Protein AF-A0A540W6N5-F1 (afdb_monomer_lite)

pLDDT: mean 82.51, std 18.83, range [35.34, 98.06]

InterPro domains:
  IPR022536 ESX-1 secretion-associated protein EspC [PF10824] (14-103)
  IPR036689 ESAT-6-like superfamily [SSF140453] (12-106)

Secondary structure (DSSP, 8-state):
-------SSS---PPPHHHHHHHHHHHHHHHHHHHHHHHHHHHHHHHHHHHTTTSHHHHHHHHHHHHHHHHHHHHHHHHHHHHHHHHHHHHHHHHHHHHHHHHS-------------

Foldseek 3Di:
DDDDDDDDDDPDPADALVVLLVLLVVLLVQLVCLVVVLVVVVVVLVVVLVVQPPHPVSVVSVVVSVVVSVVSNVVSVVSNVSSVVSNVVSVVSVVVVVVVCVVCVDDDDDDDPPDDD

Sequence (117 aa):
MVSASAGGGGTTFAVDPSDLDAAAKVAHDTGAAIPNELKTIQQPSDDAVGGLLGWQTAGSLSSCTSAWEDCLRALGTEVDGVGDKLTKTAASYRNTDTNAANAFPGPAGAPYPSAGN

Radius of gyration: 27.83 Å; chains: 1; bounding box: 63×26×90 Å

Organism: NCBI:txid2567942

Structure (mmCIF, N/CA/C/O backbone):
data_AF-A0A540W6N5-F1
#
_entry.id   AF-A0A540W6N5-F1
#
loop_
_atom_site.group_PDB
_atom_site.id
_atom_site.type_symbol
_atom_site.label_atom_id
_atom_site.label_alt_id
_atom_site.label_comp_id
_atom_site.label_asym_id
_atom_site.label_entity_id
_atom_site.label_seq_id
_atom_site.pdbx_PDB_ins_code
_atom_site.Cartn_x
_atom_site.Cartn_y
_atom_site.Cartn_z
_atom_site.occupancy
_atom_site.B_iso_or_equiv
_atom_site.auth_seq_id
_atom_site.auth_comp_id
_atom_site.auth_asym_id
_atom_site.auth_atom_id
_atom_site.pdbx_PDB_model_num
ATOM 1 N N . MET A 1 1 ? 5.417 19.185 -24.253 1.00 35.34 1 MET A N 1
ATOM 2 C CA . MET A 1 1 ? 5.661 19.435 -25.690 1.00 35.34 1 MET A CA 1
ATOM 3 C C . MET A 1 1 ? 5.872 18.080 -26.336 1.00 35.34 1 MET A C 1
ATOM 5 O O . MET A 1 1 ? 6.774 17.376 -25.911 1.00 35.34 1 MET A O 1
ATOM 9 N N . VAL A 1 2 ? 4.991 17.673 -27.252 1.00 36.81 2 VAL A N 1
ATOM 10 C CA . VAL A 1 2 ? 5.111 16.394 -27.963 1.00 36.81 2 VAL A CA 1
ATOM 11 C C . VAL A 1 2 ? 6.081 16.601 -29.128 1.00 36.81 2 VAL A C 1
ATOM 13 O O . VAL A 1 2 ? 5.808 17.396 -30.023 1.00 36.81 2 VAL A O 1
ATOM 16 N N . SER A 1 3 ? 7.250 15.968 -29.083 1.00 40.69 3 SER A N 1
ATOM 17 C CA . SER A 1 3 ? 8.184 15.976 -30.212 1.00 40.69 3 SER A CA 1
ATOM 18 C C . SER A 1 3 ? 7.932 14.727 -31.041 1.00 40.69 3 SER A C 1
ATOM 20 O O . SER A 1 3 ? 8.325 13.632 -30.657 1.00 40.69 3 SER A O 1
ATOM 22 N N . ALA A 1 4 ? 7.241 14.900 -32.165 1.00 43.09 4 ALA A N 1
ATOM 23 C CA . ALA A 1 4 ? 7.104 13.876 -33.188 1.00 43.09 4 ALA A CA 1
ATOM 24 C C . ALA A 1 4 ? 8.307 13.962 -34.138 1.00 43.09 4 ALA A C 1
ATOM 26 O O . ALA A 1 4 ? 8.455 14.952 -34.855 1.00 43.09 4 ALA A O 1
ATOM 27 N N . SER A 1 5 ? 9.162 12.940 -34.162 1.00 45.88 5 SER A N 1
ATOM 28 C CA . SER A 1 5 ? 10.102 12.727 -35.264 1.00 45.88 5 SER A CA 1
ATOM 29 C C . SER A 1 5 ? 9.445 11.815 -36.302 1.00 45.88 5 SER A C 1
ATOM 31 O O . SER A 1 5 ? 8.959 10.727 -36.003 1.00 45.88 5 SER A O 1
ATOM 33 N N . ALA A 1 6 ? 9.356 12.316 -37.533 1.00 50.75 6 ALA A N 1
ATOM 34 C CA . ALA A 1 6 ? 8.650 11.682 -38.634 1.00 50.75 6 ALA A CA 1
ATOM 35 C C . ALA A 1 6 ? 9.450 10.506 -39.221 1.00 50.75 6 ALA A C 1
ATOM 37 O O . ALA A 1 6 ? 10.534 10.701 -39.766 1.00 50.75 6 ALA A O 1
ATOM 38 N N . GLY A 1 7 ? 8.872 9.303 -39.163 1.00 39.56 7 GLY A N 1
ATOM 39 C CA . GLY A 1 7 ? 9.345 8.123 -39.886 1.00 39.56 7 GLY A CA 1
ATOM 40 C C . GLY A 1 7 ? 8.564 6.857 -39.520 1.00 39.56 7 GLY A C 1
ATOM 41 O O . GLY A 1 7 ? 8.910 6.191 -38.556 1.00 39.56 7 GLY A O 1
ATOM 42 N N . GLY A 1 8 ? 7.540 6.509 -40.311 1.00 39.84 8 GLY A N 1
ATOM 43 C CA . GLY A 1 8 ? 6.803 5.237 -40.209 1.00 39.84 8 GLY A CA 1
ATOM 44 C C . GLY A 1 8 ? 5.504 5.324 -39.399 1.00 39.84 8 GLY A C 1
ATOM 45 O O . GLY A 1 8 ? 5.497 5.759 -38.257 1.00 39.84 8 GLY A O 1
ATOM 46 N N . GLY A 1 9 ? 4.384 4.958 -40.026 1.00 43.88 9 GLY A N 1
ATOM 47 C CA . GLY A 1 9 ? 3.024 5.199 -39.539 1.00 43.88 9 GLY A CA 1
ATOM 48 C C . GLY A 1 9 ? 2.673 4.558 -38.194 1.00 43.88 9 GLY A C 1
ATOM 49 O O . GLY A 1 9 ? 2.862 3.365 -37.979 1.00 43.88 9 GLY A O 1
ATOM 50 N N . GLY A 1 10 ? 2.066 5.376 -37.340 1.00 41.84 10 GLY A N 1
ATOM 51 C CA . GLY A 1 10 ? 1.481 5.009 -36.059 1.00 41.84 10 GLY A CA 1
ATOM 52 C C . GLY A 1 10 ? 1.776 6.121 -35.066 1.00 41.84 10 GLY A C 1
ATOM 53 O O . GLY A 1 10 ? 2.936 6.394 -34.788 1.00 41.84 10 GLY A O 1
ATOM 54 N N . THR A 1 11 ? 0.758 6.805 -34.546 1.00 47.03 11 THR A N 1
ATOM 55 C CA . THR A 1 11 ? 0.933 7.657 -33.363 1.00 47.03 11 THR A CA 1
ATOM 56 C C . THR A 1 11 ? 1.479 6.762 -32.256 1.00 47.03 11 THR A C 1
ATOM 58 O O . THR A 1 11 ? 0.724 5.974 -31.687 1.00 47.03 11 THR A O 1
ATOM 61 N N . THR A 1 12 ? 2.790 6.783 -32.022 1.00 57.44 12 THR A N 1
ATOM 62 C CA . THR A 1 12 ? 3.429 5.878 -31.072 1.00 57.44 12 THR A CA 1
ATOM 63 C C . THR A 1 12 ? 2.917 6.222 -29.684 1.00 57.44 12 THR A C 1
ATOM 65 O O . THR A 1 12 ? 3.325 7.215 -29.084 1.00 57.44 12 THR A O 1
ATOM 68 N N . PHE A 1 13 ? 1.989 5.411 -29.181 1.00 60.88 13 PHE A N 1
ATOM 69 C CA . PHE A 1 13 ? 1.649 5.369 -27.770 1.00 60.88 13 PHE A CA 1
ATOM 70 C C . PHE A 1 13 ? 2.832 4.713 -27.051 1.00 60.88 13 PHE A C 1
ATOM 72 O O . PHE A 1 13 ? 2.867 3.501 -26.847 1.00 60.88 13 PHE A O 1
ATOM 79 N N . ALA A 1 14 ? 3.863 5.509 -26.778 1.00 68.62 14 ALA A N 1
ATOM 80 C CA . ALA A 1 14 ? 5.024 5.099 -26.005 1.00 68.62 14 ALA A CA 1
ATOM 81 C C . ALA A 1 14 ? 4.883 5.680 -24.598 1.00 68.62 14 ALA A C 1
ATOM 83 O O . ALA A 1 14 ? 4.638 6.876 -24.438 1.00 68.62 14 ALA A O 1
ATOM 84 N N . VAL A 1 15 ? 4.997 4.820 -23.590 1.00 82.81 15 VAL A N 1
ATOM 85 C CA . VAL A 1 15 ? 5.019 5.223 -22.183 1.00 82.81 15 VAL A CA 1
ATOM 86 C C . VAL A 1 15 ? 6.477 5.348 -21.763 1.00 82.81 15 VAL A C 1
ATOM 88 O O . VAL A 1 15 ? 7.270 4.454 -22.061 1.00 82.81 15 VAL A O 1
ATOM 91 N N . ASP A 1 16 ? 6.826 6.436 -21.078 1.00 88.31 16 ASP A N 1
ATOM 92 C CA . ASP A 1 16 ? 8.164 6.616 -20.521 1.00 88.31 16 ASP A CA 1
ATOM 93 C C . ASP A 1 16 ? 8.360 5.669 -19.315 1.00 88.31 16 ASP A C 1
ATOM 95 O O . ASP A 1 16 ? 7.610 5.751 -18.336 1.00 88.31 16 ASP A O 1
ATOM 99 N N . PRO A 1 17 ? 9.350 4.755 -19.342 1.00 92.44 17 PRO A N 1
ATOM 100 C CA . PRO A 1 17 ? 9.633 3.870 -18.214 1.00 92.44 17 PRO A CA 1
ATOM 101 C C . PRO A 1 17 ? 9.976 4.609 -16.915 1.00 92.44 17 PRO A C 1
ATOM 103 O O . PRO A 1 17 ? 9.767 4.059 -15.838 1.00 92.44 17 PRO A O 1
ATOM 106 N N . SER A 1 18 ? 10.513 5.830 -16.994 1.00 91.81 18 SER A N 1
ATOM 107 C CA . SER A 1 18 ? 10.849 6.627 -15.811 1.00 91.81 18 SER A CA 1
ATOM 108 C C . SER A 1 18 ? 9.607 7.172 -15.098 1.00 91.81 18 SER A C 1
ATOM 110 O O . SER A 1 18 ? 9.569 7.154 -13.867 1.00 91.81 18 SER A O 1
ATOM 112 N N . ASP A 1 19 ? 8.557 7.542 -15.840 1.00 93.69 19 ASP A N 1
ATOM 113 C CA . ASP A 1 19 ? 7.263 7.937 -15.267 1.00 93.69 19 ASP A CA 1
ATOM 114 C C . ASP A 1 19 ? 6.594 6.753 -14.551 1.00 93.69 19 ASP A C 1
ATOM 116 O O . ASP A 1 19 ? 6.025 6.906 -13.468 1.00 93.69 19 ASP A O 1
ATOM 120 N N . LEU A 1 20 ? 6.704 5.549 -15.126 1.00 95.44 20 LEU A N 1
ATOM 121 C CA . LEU A 1 20 ? 6.208 4.319 -14.504 1.00 95.44 20 LEU A CA 1
ATOM 122 C C . LEU A 1 20 ? 6.956 3.985 -13.211 1.00 95.44 20 LEU A C 1
ATOM 124 O O . LEU A 1 20 ? 6.314 3.621 -12.230 1.00 95.44 20 LEU A O 1
ATOM 128 N N . ASP A 1 21 ? 8.281 4.135 -13.181 1.00 96.56 21 ASP A N 1
ATOM 129 C CA . ASP A 1 21 ? 9.073 3.907 -11.968 1.00 96.56 21 ASP A CA 1
ATOM 130 C C . ASP A 1 21 ? 8.777 4.956 -10.884 1.00 96.56 21 ASP A C 1
ATOM 132 O O . ASP A 1 21 ? 8.696 4.621 -9.701 1.00 96.56 21 ASP A O 1
ATOM 136 N N . ALA A 1 22 ? 8.557 6.218 -11.270 1.00 95.88 22 ALA A N 1
ATOM 137 C CA . ALA A 1 22 ? 8.145 7.264 -10.339 1.00 95.88 22 ALA A CA 1
ATOM 138 C C . ALA A 1 22 ? 6.769 6.956 -9.725 1.00 95.88 22 ALA A C 1
ATOM 140 O O . ALA A 1 22 ? 6.601 7.029 -8.505 1.00 95.88 22 ALA A O 1
ATOM 141 N N . ALA A 1 23 ? 5.799 6.549 -10.548 1.00 96.62 23 ALA A N 1
ATOM 142 C CA . ALA A 1 23 ? 4.484 6.127 -10.078 1.00 96.62 23 ALA A CA 1
ATOM 143 C C . ALA A 1 23 ? 4.560 4.859 -9.209 1.00 96.62 23 ALA A C 1
ATOM 145 O O . ALA A 1 23 ? 3.888 4.787 -8.179 1.00 96.62 23 ALA A O 1
ATOM 146 N N . ALA A 1 24 ? 5.414 3.894 -9.572 1.00 96.94 24 ALA A N 1
ATOM 147 C CA . ALA A 1 24 ? 5.649 2.689 -8.782 1.00 96.94 24 ALA A CA 1
ATOM 148 C C . ALA A 1 24 ? 6.178 3.035 -7.390 1.00 96.94 24 ALA A C 1
ATOM 150 O O . ALA A 1 24 ? 5.653 2.555 -6.389 1.00 96.94 24 ALA A O 1
ATOM 151 N N . LYS A 1 25 ? 7.163 3.938 -7.315 1.00 97.81 25 LYS A N 1
ATOM 152 C CA . LYS A 1 25 ? 7.706 4.412 -6.042 1.00 97.81 25 LYS A CA 1
ATOM 153 C C . LYS A 1 25 ? 6.629 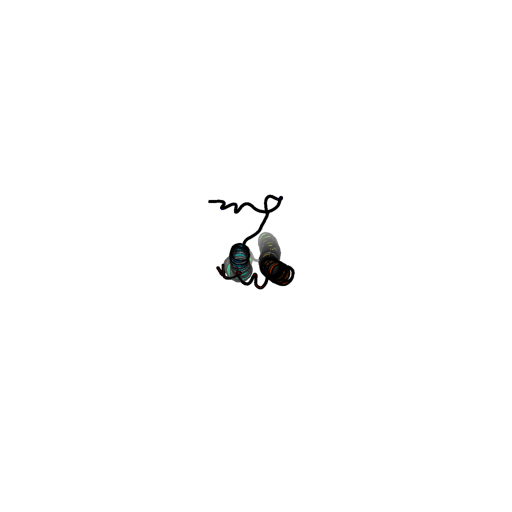5.034 -5.156 1.00 97.81 25 LYS A C 1
ATOM 155 O O . LYS A 1 25 ? 6.556 4.699 -3.979 1.00 97.81 25 LYS A O 1
ATOM 160 N N . VAL A 1 26 ? 5.792 5.914 -5.707 1.00 97.75 26 VAL A N 1
ATOM 161 C CA . VAL A 1 26 ? 4.698 6.538 -4.943 1.00 97.75 26 VAL A CA 1
ATOM 162 C C . VAL A 1 26 ? 3.713 5.484 -4.437 1.00 97.75 26 VAL A C 1
ATOM 164 O O . VAL A 1 26 ? 3.263 5.570 -3.293 1.00 97.75 26 VAL A O 1
ATOM 167 N N . ALA A 1 27 ? 3.400 4.479 -5.256 1.00 97.31 27 ALA A N 1
ATOM 168 C CA . ALA A 1 27 ? 2.528 3.380 -4.865 1.00 97.31 27 ALA A CA 1
ATOM 169 C C . ALA A 1 27 ? 3.134 2.560 -3.710 1.00 97.31 27 ALA A C 1
ATOM 171 O O . ALA A 1 27 ? 2.481 2.399 -2.684 1.00 97.31 27 ALA A O 1
ATOM 172 N N . HIS A 1 28 ? 4.399 2.144 -3.806 1.00 97.94 28 HIS A N 1
ATOM 173 C CA . HIS A 1 28 ? 5.088 1.429 -2.725 1.00 97.94 28 HIS A CA 1
ATOM 174 C C . HIS A 1 28 ? 5.169 2.250 -1.433 1.00 97.94 28 HIS A C 1
ATOM 176 O O . HIS A 1 28 ? 4.829 1.754 -0.360 1.00 97.94 28 HIS A O 1
ATOM 182 N N . ASP A 1 29 ? 5.561 3.526 -1.529 1.00 97.12 29 ASP A N 1
ATOM 183 C CA . ASP A 1 29 ? 5.644 4.418 -0.369 1.00 97.12 29 ASP A CA 1
ATOM 184 C C . ASP A 1 29 ? 4.263 4.561 0.308 1.00 97.12 29 ASP A C 1
ATOM 186 O O . ASP A 1 29 ? 4.157 4.515 1.534 1.00 97.12 29 ASP A O 1
ATOM 190 N N . THR A 1 30 ? 3.190 4.667 -0.486 1.00 95.12 30 THR A N 1
ATOM 191 C CA . THR A 1 30 ? 1.807 4.752 0.015 1.00 95.12 30 THR A CA 1
ATOM 192 C C . THR A 1 30 ? 1.354 3.442 0.661 1.00 95.12 30 THR A C 1
ATOM 194 O O . THR A 1 30 ? 0.846 3.453 1.783 1.00 95.12 30 THR A O 1
ATOM 197 N N . GLY A 1 31 ? 1.561 2.307 -0.014 1.00 94.75 31 GLY A N 1
ATOM 198 C CA . GLY A 1 31 ? 1.218 0.979 0.498 1.00 94.75 31 GLY A CA 1
ATOM 199 C C . GLY A 1 31 ? 1.923 0.670 1.821 1.00 94.75 31 GLY A C 1
ATOM 200 O O . GLY A 1 31 ? 1.291 0.198 2.767 1.00 94.75 31 GLY A O 1
ATOM 201 N N . ALA A 1 32 ? 3.205 1.032 1.932 1.00 93.38 32 ALA A N 1
ATOM 202 C CA . ALA A 1 32 ? 4.012 0.841 3.136 1.00 93.38 32 ALA A CA 1
ATOM 203 C C . ALA A 1 32 ? 3.644 1.789 4.293 1.00 93.38 32 ALA A C 1
ATOM 205 O O . ALA A 1 32 ? 3.860 1.448 5.460 1.00 93.38 32 ALA A O 1
ATOM 206 N N . ALA A 1 33 ? 3.089 2.970 4.002 1.00 94.38 33 ALA A N 1
ATOM 207 C CA . ALA A 1 33 ? 2.673 3.927 5.027 1.00 94.38 33 ALA A CA 1
ATOM 208 C C . ALA A 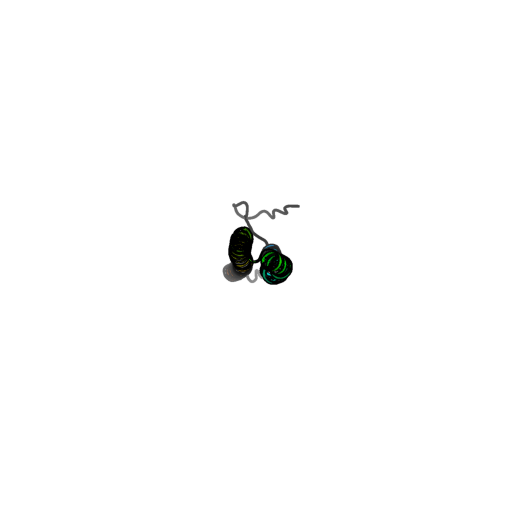1 33 ? 1.385 3.496 5.751 1.00 94.38 33 ALA A C 1
ATOM 210 O O . ALA A 1 33 ? 1.271 3.677 6.966 1.00 94.38 33 ALA A O 1
ATOM 211 N N . ILE A 1 34 ? 0.440 2.874 5.036 1.00 91.50 34 ILE A N 1
ATOM 212 C CA . ILE A 1 34 ? -0.900 2.547 5.553 1.00 91.50 34 ILE A CA 1
ATOM 213 C C . ILE A 1 34 ? -0.880 1.737 6.869 1.00 91.50 34 ILE A C 1
ATOM 215 O O . ILE A 1 34 ? -1.589 2.122 7.801 1.00 91.50 34 ILE A O 1
ATOM 219 N N . PRO A 1 35 ? -0.066 0.674 7.038 1.00 85.88 35 PRO A N 1
ATOM 220 C CA . PRO A 1 35 ? 0.001 -0.064 8.303 1.00 85.88 35 PRO A CA 1
ATOM 221 C C . PRO A 1 35 ? 0.468 0.764 9.505 1.00 85.88 35 PRO A C 1
ATOM 223 O O . PRO A 1 35 ? 0.117 0.443 10.641 1.00 85.88 35 PRO A O 1
ATOM 226 N N . ASN A 1 36 ? 1.286 1.796 9.285 1.00 86.69 36 ASN A N 1
ATOM 227 C CA . ASN A 1 36 ? 1.746 2.673 10.359 1.00 86.69 36 ASN A CA 1
ATOM 228 C C . ASN A 1 36 ? 0.690 3.718 10.710 1.00 86.69 36 ASN A C 1
ATOM 230 O O . ASN A 1 36 ? 0.415 3.908 11.892 1.00 86.69 36 ASN A O 1
ATOM 234 N N . GLU A 1 37 ? 0.051 4.317 9.705 1.00 90.31 37 GLU A N 1
ATOM 235 C CA . GLU A 1 37 ? -1.064 5.249 9.906 1.00 90.31 37 GLU A CA 1
ATOM 236 C C . GLU A 1 37 ? -2.245 4.572 10.616 1.00 90.31 37 GLU A C 1
ATOM 238 O O . GLU A 1 37 ? -2.862 5.161 11.500 1.00 90.31 37 GLU A O 1
ATOM 243 N N . LEU A 1 38 ? -2.501 3.291 10.332 1.00 88.38 38 LEU A N 1
ATOM 244 C CA . LEU A 1 38 ? -3.532 2.498 11.007 1.00 88.38 38 LEU A CA 1
ATOM 245 C C . LEU A 1 38 ? -3.398 2.478 12.536 1.00 88.38 38 LEU A C 1
ATOM 247 O O . LEU A 1 38 ? -4.403 2.536 13.243 1.00 88.38 38 LEU A O 1
ATOM 251 N N . LYS A 1 39 ? -2.168 2.467 13.063 1.00 85.19 39 LYS A N 1
ATOM 252 C CA . LYS A 1 39 ? -1.924 2.468 14.516 1.00 85.19 39 LYS A CA 1
ATOM 253 C C . LYS A 1 39 ? -2.455 3.734 15.191 1.00 85.19 39 LYS A C 1
ATOM 255 O O . LYS A 1 39 ? -2.840 3.688 16.356 1.00 85.19 39 LYS A O 1
ATOM 260 N N . THR A 1 40 ? -2.504 4.850 14.461 1.00 89.75 40 THR A N 1
ATOM 261 C CA . THR A 1 40 ? -3.017 6.131 14.971 1.00 89.75 40 THR A CA 1
ATOM 262 C C . THR A 1 40 ? -4.535 6.125 15.162 1.00 89.75 40 THR A C 1
ATOM 264 O O . THR A 1 40 ? -5.049 6.912 15.951 1.00 89.75 40 THR A O 1
ATOM 267 N N . ILE A 1 41 ? -5.245 5.219 14.482 1.00 86.50 41 ILE A N 1
ATOM 268 C CA . ILE A 1 41 ? -6.697 5.029 14.594 1.00 86.50 41 ILE A CA 1
ATOM 269 C C . ILE A 1 41 ? -7.015 3.929 15.609 1.00 86.50 41 ILE A C 1
ATOM 271 O O . ILE A 1 41 ? -7.957 4.058 16.395 1.00 86.50 41 ILE A O 1
ATOM 275 N N . GLN A 1 42 ? -6.221 2.857 15.600 1.00 88.50 42 GLN A N 1
ATOM 276 C CA . GLN A 1 42 ? -6.437 1.674 16.426 1.00 88.50 42 GLN A CA 1
ATOM 277 C C . GLN A 1 42 ? -6.358 2.010 17.917 1.00 88.50 42 GLN A C 1
ATOM 279 O O . GLN A 1 42 ? -7.291 1.733 18.662 1.00 88.50 42 GLN A O 1
ATOM 284 N N . GLN A 1 43 ? -5.308 2.714 18.342 1.00 89.19 43 GLN A N 1
ATOM 285 C CA . GLN A 1 43 ? -5.098 2.972 19.764 1.00 89.19 43 GLN A CA 1
ATOM 286 C C . GLN A 1 43 ? -6.200 3.841 20.412 1.00 89.19 43 GLN A C 1
ATOM 288 O O . GLN A 1 43 ? -6.748 3.426 21.432 1.00 89.19 43 GLN A O 1
ATOM 293 N N . PRO A 1 44 ? -6.631 4.973 19.819 1.00 92.75 44 PRO A N 1
ATOM 294 C CA . PRO A 1 44 ? -7.781 5.716 20.339 1.00 92.75 44 PRO A CA 1
ATOM 295 C C . PRO A 1 44 ? -9.096 4.925 20.301 1.00 92.75 44 PRO A C 1
ATOM 297 O O . PRO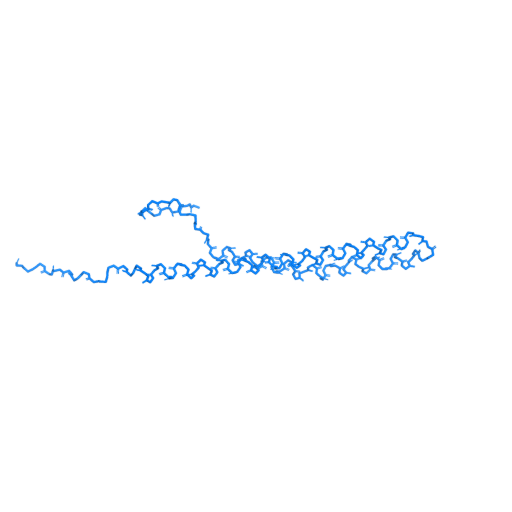 A 1 44 ? -9.969 5.142 21.142 1.00 92.75 44 PRO A O 1
ATOM 300 N N . SER A 1 45 ? -9.257 4.026 19.324 1.00 91.62 45 SER A N 1
ATOM 301 C CA . SER A 1 45 ? -10.438 3.162 19.238 1.00 91.62 45 SER A CA 1
ATOM 302 C C . SER A 1 45 ? -10.468 2.150 20.381 1.00 91.62 45 SER A C 1
ATOM 304 O O . SER A 1 45 ? -11.508 1.986 21.014 1.00 91.62 45 SER A O 1
ATOM 306 N N . ASP A 1 46 ? -9.332 1.525 20.688 1.00 91.25 46 ASP A N 1
ATOM 307 C CA . ASP A 1 46 ? -9.194 0.585 21.801 1.00 91.25 46 ASP A CA 1
ATOM 308 C C . ASP A 1 46 ? -9.448 1.274 23.149 1.00 91.25 46 ASP A C 1
ATOM 310 O O . ASP A 1 46 ? -10.195 0.753 23.982 1.00 91.25 46 ASP A O 1
ATOM 314 N N . ASP A 1 47 ? -8.917 2.486 23.336 1.00 93.62 47 ASP A N 1
ATOM 315 C CA . ASP A 1 47 ? -9.171 3.303 24.528 1.00 93.62 47 ASP A CA 1
ATOM 316 C C . ASP A 1 47 ? -10.669 3.627 24.678 1.00 93.62 47 ASP A C 1
ATOM 318 O O . ASP A 1 47 ? -11.242 3.510 25.767 1.00 93.62 47 ASP A O 1
ATOM 322 N N . ALA A 1 48 ? -11.339 3.986 23.577 1.00 92.44 48 ALA A N 1
ATOM 323 C CA . ALA A 1 48 ? -12.774 4.256 23.568 1.00 92.44 48 ALA A CA 1
ATOM 324 C C . ALA A 1 48 ? -13.607 2.995 23.860 1.00 92.44 48 ALA A C 1
ATOM 326 O O . ALA A 1 48 ? -14.581 3.065 24.613 1.00 92.44 48 ALA A O 1
ATOM 327 N N . VAL A 1 49 ? -13.218 1.833 23.327 1.00 93.62 49 VAL A N 1
ATOM 328 C CA . VAL A 1 49 ? -13.844 0.539 23.648 1.00 93.62 49 VAL A CA 1
ATOM 329 C C . VAL A 1 49 ? -13.680 0.219 25.135 1.00 93.62 49 VAL A C 1
ATOM 331 O O . VAL A 1 49 ? -14.655 -0.168 25.784 1.00 93.62 49 VAL A O 1
ATOM 334 N N . GLY A 1 50 ? -12.489 0.444 25.698 1.00 92.69 50 GLY A N 1
ATOM 335 C CA . GLY A 1 50 ? -12.214 0.294 27.128 1.00 92.69 50 GLY A CA 1
ATOM 336 C C . GLY A 1 50 ? -13.087 1.201 28.003 1.00 92.69 50 GLY A C 1
ATOM 337 O O . GLY A 1 50 ? -13.627 0.759 29.018 1.00 92.69 50 GLY A O 1
ATOM 338 N N . GLY A 1 51 ? -13.301 2.450 27.580 1.00 94.31 51 GLY A N 1
ATOM 339 C CA . GLY A 1 51 ? -14.185 3.402 28.263 1.00 94.31 51 GLY A CA 1
ATOM 340 C C . GLY A 1 51 ? -15.679 3.056 28.188 1.00 94.31 51 GLY A C 1
ATOM 341 O O . GLY A 1 51 ? -16.464 3.546 28.999 1.00 94.31 51 GLY A O 1
ATOM 342 N N . LEU A 1 52 ? -16.077 2.201 27.243 1.00 93.75 52 LEU A N 1
ATOM 343 C CA . LEU A 1 52 ? -17.463 1.785 27.008 1.00 93.75 52 LEU A CA 1
ATOM 344 C C . LEU A 1 52 ? -17.768 0.370 27.530 1.00 93.75 52 LEU A C 1
ATOM 346 O O . LEU A 1 52 ? -18.836 -0.172 27.240 1.00 93.75 52 LEU A O 1
ATOM 350 N N . LEU A 1 53 ? -16.865 -0.256 28.293 1.00 88.38 53 LEU A N 1
ATOM 351 C CA . LEU A 1 53 ? -17.051 -1.625 28.782 1.00 88.38 53 LEU A CA 1
ATOM 352 C C . LEU A 1 53 ? -18.401 -1.812 29.499 1.00 88.38 53 LEU A C 1
ATOM 354 O O . LEU A 1 53 ? -18.807 -1.017 30.344 1.00 88.38 53 LEU A O 1
ATOM 358 N N . GLY A 1 54 ? -19.106 -2.888 29.138 1.00 88.81 54 GLY A N 1
ATOM 359 C CA . GLY A 1 54 ? -20.463 -3.183 29.614 1.00 88.81 54 GLY A CA 1
ATOM 360 C C . GLY A 1 54 ? -21.586 -2.595 28.751 1.00 88.81 54 GLY A C 1
ATOM 361 O O . GLY A 1 54 ? -22.736 -2.999 28.908 1.00 88.81 54 GLY A O 1
ATOM 362 N N . TRP A 1 55 ? -21.271 -1.712 27.799 1.00 92.88 55 TRP A N 1
ATOM 363 C CA . TRP A 1 55 ? -22.226 -1.187 26.825 1.00 92.88 55 TRP A CA 1
ATOM 364 C C . TRP A 1 55 ? -22.129 -1.950 25.503 1.00 92.88 55 TRP A C 1
ATOM 366 O O . TRP A 1 55 ? -21.043 -2.253 25.012 1.00 92.88 55 TRP A O 1
ATOM 376 N N . GLN A 1 56 ? -23.272 -2.200 24.861 1.00 92.38 56 GLN A N 1
ATOM 377 C CA . GLN A 1 56 ? -23.322 -2.834 23.534 1.00 92.38 56 GLN A CA 1
ATOM 378 C C . GLN A 1 56 ? -22.548 -2.036 22.465 1.00 92.38 56 GLN A C 1
ATOM 380 O O . GLN A 1 56 ? -22.026 -2.598 21.496 1.00 92.38 56 GLN A O 1
ATOM 385 N N . THR A 1 57 ? -22.443 -0.720 22.651 1.00 91.75 57 THR A N 1
ATOM 386 C CA . THR A 1 57 ? -21.683 0.179 21.780 1.00 91.75 57 THR A CA 1
ATOM 387 C C . THR A 1 57 ? -20.188 -0.132 21.770 1.00 91.75 57 THR A C 1
ATOM 389 O O . THR A 1 57 ? -19.574 0.043 20.723 1.00 91.75 57 THR A O 1
ATOM 392 N N . ALA A 1 58 ? -19.613 -0.674 22.851 1.00 93.19 58 ALA A N 1
ATOM 393 C CA . ALA A 1 58 ? -18.207 -1.090 22.880 1.00 93.19 58 ALA A CA 1
ATOM 394 C C . ALA A 1 58 ? -17.915 -2.194 21.856 1.00 93.19 58 ALA A C 1
ATOM 396 O O . ALA A 1 58 ? -16.991 -2.077 21.055 1.00 93.19 58 ALA A O 1
ATOM 397 N N . GLY A 1 59 ? -18.746 -3.243 21.824 1.00 91.06 59 GLY A N 1
ATOM 398 C CA . GLY A 1 59 ? -18.591 -4.339 20.862 1.00 91.06 59 GLY A CA 1
ATOM 399 C C . GLY A 1 59 ? -18.815 -3.892 19.414 1.00 91.06 59 GLY A C 1
ATOM 400 O O . GLY A 1 59 ? -18.118 -4.343 18.506 1.00 91.06 59 GLY A O 1
ATOM 401 N N . SER A 1 60 ? -19.750 -2.959 19.206 1.00 93.81 60 SER A N 1
ATOM 402 C CA . SER A 1 60 ? -20.019 -2.384 17.880 1.00 93.81 60 SER A CA 1
ATOM 403 C C . SER A 1 60 ? -18.847 -1.532 17.385 1.00 93.81 60 SER A C 1
ATOM 405 O O . SER A 1 60 ? -18.461 -1.642 16.224 1.00 93.81 60 SER A O 1
ATOM 407 N N . LEU A 1 61 ? -18.253 -0.724 18.271 1.00 93.62 61 LEU A N 1
ATOM 408 C CA . LEU A 1 61 ? -17.076 0.084 17.965 1.00 93.62 61 LEU A CA 1
ATOM 409 C C . LEU A 1 61 ? -15.868 -0.802 17.645 1.00 93.62 61 LEU A C 1
ATOM 411 O O . LEU A 1 61 ? -15.271 -0.634 16.590 1.00 93.62 61 LEU A O 1
ATOM 415 N N . SER A 1 62 ? -15.581 -1.800 18.485 1.00 93.06 62 SER A N 1
ATOM 416 C CA . SER A 1 62 ? -14.487 -2.752 18.254 1.00 93.06 62 SER A CA 1
ATOM 417 C C . SER A 1 62 ? -14.622 -3.478 16.908 1.00 93.06 62 SER A C 1
ATOM 419 O O . SER A 1 62 ? -13.664 -3.546 16.139 1.00 93.06 62 SER A O 1
ATOM 421 N N . SER A 1 63 ? -15.829 -3.947 16.572 1.00 94.06 63 SER A N 1
ATOM 422 C CA . SER A 1 63 ? -16.085 -4.616 15.287 1.00 94.06 63 SER A CA 1
ATOM 423 C C . SER A 1 63 ? -15.900 -3.671 14.097 1.00 94.06 63 SER A C 1
ATOM 425 O O . SER A 1 63 ? -15.350 -4.066 13.072 1.00 94.06 63 SER A O 1
ATOM 427 N N . CYS A 1 64 ? -16.346 -2.418 14.230 1.00 93.44 64 CYS A N 1
ATOM 428 C CA . CYS A 1 64 ? -16.176 -1.394 13.202 1.00 93.44 64 CYS A CA 1
ATOM 429 C C . CYS A 1 64 ? -14.692 -1.081 12.966 1.00 93.44 64 CYS A C 1
ATOM 431 O O . CYS A 1 64 ? -14.244 -1.087 11.821 1.00 93.44 64 CYS A O 1
ATOM 433 N N . THR A 1 65 ? -13.921 -0.879 14.039 1.00 93.19 65 THR A N 1
ATOM 434 C CA . THR A 1 65 ? -12.477 -0.626 13.965 1.00 93.19 65 THR A CA 1
ATOM 435 C C . THR A 1 65 ? -11.750 -1.795 13.304 1.00 93.19 65 THR A C 1
ATOM 437 O O . THR A 1 65 ? -10.987 -1.575 12.368 1.00 93.19 65 THR A O 1
ATOM 440 N N . SER A 1 66 ? -12.058 -3.038 13.686 1.00 92.69 66 SER A N 1
ATOM 441 C CA . SER A 1 66 ? -11.460 -4.226 13.059 1.00 92.69 66 SER A CA 1
ATOM 442 C C . SER A 1 66 ? -11.779 -4.323 11.563 1.00 92.69 66 SER A C 1
ATOM 444 O O . SER A 1 66 ? -10.886 -4.572 10.760 1.00 92.69 66 SER A O 1
ATOM 446 N N . ALA A 1 67 ? -13.034 -4.096 11.163 1.00 94.19 67 ALA A N 1
ATOM 447 C CA . ALA A 1 67 ? -13.416 -4.143 9.751 1.00 94.19 67 ALA A CA 1
ATOM 448 C C . ALA A 1 67 ? -12.737 -3.032 8.932 1.00 94.19 67 ALA A C 1
ATOM 450 O O . ALA A 1 67 ? -12.350 -3.243 7.779 1.00 94.19 67 ALA A O 1
ATOM 451 N N . TRP A 1 68 ? -12.575 -1.849 9.528 1.00 91.50 68 TRP A N 1
ATOM 452 C CA . TRP A 1 68 ? -11.841 -0.745 8.921 1.00 91.50 68 TRP A CA 1
ATOM 453 C C . TRP A 1 68 ? -10.367 -1.115 8.721 1.00 91.50 68 TRP A C 1
ATOM 455 O O . TRP A 1 68 ? -9.814 -0.885 7.642 1.00 91.50 68 TRP A O 1
ATOM 465 N N . GLU A 1 69 ? -9.729 -1.702 9.734 1.00 92.25 69 GLU A N 1
ATOM 466 C CA . GLU A 1 69 ? -8.339 -2.155 9.657 1.00 92.25 69 GLU A CA 1
ATOM 467 C C . GLU A 1 69 ? -8.119 -3.146 8.522 1.00 92.25 69 GLU A C 1
ATOM 469 O O . GLU A 1 69 ? -7.192 -2.967 7.729 1.00 92.25 69 GLU A O 1
ATOM 474 N N . ASP A 1 70 ? -8.985 -4.150 8.411 1.00 93.56 70 ASP A N 1
ATOM 475 C CA . ASP A 1 70 ? -8.904 -5.148 7.348 1.00 93.56 70 ASP A CA 1
ATOM 476 C C . ASP A 1 70 ? -8.999 -4.490 5.964 1.00 93.56 70 ASP A C 1
ATOM 478 O O . ASP A 1 70 ? -8.180 -4.770 5.084 1.00 93.56 70 ASP A O 1
ATOM 482 N N . CYS A 1 71 ? -9.934 -3.548 5.787 1.00 94.56 71 CYS A N 1
ATOM 483 C CA . CYS A 1 71 ? -10.089 -2.811 4.531 1.00 94.56 71 CYS A CA 1
ATOM 484 C C . CYS A 1 71 ? -8.843 -1.985 4.181 1.00 94.56 71 CYS A C 1
ATOM 486 O O . CYS A 1 71 ? -8.393 -2.002 3.035 1.00 94.56 71 CYS A O 1
ATOM 488 N N . LEU A 1 72 ? -8.259 -1.270 5.147 1.00 94.06 72 LEU A N 1
ATOM 489 C CA . LEU A 1 72 ? -7.064 -0.464 4.893 1.00 94.06 72 LEU A CA 1
ATOM 490 C C . LEU A 1 72 ? -5.823 -1.329 4.646 1.00 94.06 72 LEU A C 1
ATOM 492 O O . LEU A 1 72 ? -5.016 -0.996 3.781 1.00 94.06 72 LEU A O 1
ATOM 496 N N . ARG A 1 73 ? -5.669 -2.461 5.340 1.00 93.25 73 ARG A N 1
ATOM 497 C CA . ARG A 1 73 ? -4.577 -3.412 5.065 1.00 93.25 73 ARG A CA 1
ATOM 498 C C . ARG A 1 73 ? -4.686 -3.999 3.660 1.00 93.25 73 ARG A C 1
ATOM 500 O O . ARG A 1 73 ? -3.674 -4.080 2.958 1.00 93.25 73 ARG A O 1
ATOM 507 N N . ALA A 1 74 ? -5.896 -4.372 3.243 1.00 95.19 74 ALA A N 1
ATOM 508 C CA . ALA A 1 74 ? -6.154 -4.834 1.884 1.00 95.19 74 ALA A CA 1
ATOM 509 C C . ALA A 1 74 ? -5.804 -3.746 0.859 1.00 95.19 74 ALA A C 1
ATOM 511 O O . ALA A 1 74 ? -5.031 -4.007 -0.059 1.00 95.19 74 ALA A O 1
ATOM 512 N N . LEU A 1 75 ? -6.258 -2.508 1.081 1.00 94.69 75 LEU A N 1
ATOM 513 C CA . LEU A 1 75 ? -5.925 -1.370 0.223 1.00 94.69 75 LEU A CA 1
ATOM 514 C C . LEU A 1 75 ? -4.410 -1.148 0.118 1.00 94.69 75 LEU A C 1
ATOM 516 O O . LEU A 1 75 ? -3.894 -0.977 -0.982 1.00 94.69 75 LEU A O 1
ATOM 520 N N . GLY A 1 76 ? -3.681 -1.178 1.238 1.00 95.56 76 GLY A N 1
ATOM 521 C CA . GLY A 1 76 ? -2.224 -1.018 1.224 1.00 95.56 76 GLY A CA 1
ATOM 522 C C . GLY A 1 76 ? -1.522 -2.101 0.409 1.00 95.56 76 GLY A C 1
ATOM 523 O O . GLY A 1 76 ? -0.638 -1.791 -0.386 1.00 95.56 76 GLY A O 1
ATOM 524 N N . THR A 1 77 ? -1.980 -3.347 0.531 1.00 95.94 77 THR A N 1
ATOM 525 C CA . THR A 1 77 ? -1.481 -4.478 -0.266 1.00 95.94 77 THR A CA 1
ATOM 526 C C . THR A 1 77 ? -1.781 -4.301 -1.756 1.00 95.94 77 THR A C 1
ATOM 528 O O . THR A 1 77 ? -0.934 -4.570 -2.605 1.00 95.94 77 THR A O 1
ATOM 531 N N . GLU A 1 78 ? -2.984 -3.839 -2.101 1.00 97.31 78 GLU A N 1
ATOM 532 C CA . GLU A 1 78 ? -3.374 -3.605 -3.493 1.00 97.31 78 GLU A CA 1
ATOM 533 C C . GLU A 1 78 ? -2.560 -2.482 -4.138 1.00 97.31 78 GLU A C 1
ATOM 535 O O . GLU A 1 78 ? -2.108 -2.634 -5.274 1.00 97.31 78 GLU A O 1
ATOM 540 N N . VAL A 1 79 ? -2.349 -1.376 -3.419 1.00 97.25 79 VAL A N 1
ATOM 541 C CA . VAL A 1 79 ? -1.549 -0.238 -3.889 1.00 97.25 79 VAL A CA 1
ATOM 542 C C . VAL A 1 79 ? -0.087 -0.649 -4.078 1.00 97.25 79 VAL A C 1
ATOM 544 O O . VAL A 1 79 ? 0.490 -0.354 -5.123 1.00 97.25 79 VAL A O 1
ATOM 547 N N . ASP A 1 80 ? 0.493 -1.396 -3.139 1.00 96.25 80 ASP A N 1
ATOM 548 C CA . ASP A 1 80 ? 1.849 -1.941 -3.275 1.00 96.25 80 ASP A CA 1
ATOM 549 C C . ASP A 1 80 ? 1.969 -2.855 -4.511 1.00 96.25 80 ASP A C 1
ATOM 551 O O . ASP A 1 80 ? 2.852 -2.683 -5.353 1.00 96.25 80 ASP A O 1
ATOM 555 N N . GLY A 1 81 ? 0.980 -3.732 -4.717 1.00 97.44 81 GLY A N 1
ATOM 556 C CA . GLY A 1 81 ? 0.902 -4.590 -5.899 1.00 97.44 81 GLY A CA 1
ATOM 557 C C . GLY A 1 81 ? 0.664 -3.840 -7.220 1.00 97.44 81 GLY A C 1
ATOM 558 O O . GLY A 1 81 ? 0.952 -4.372 -8.296 1.00 97.44 81 GLY A O 1
ATOM 559 N N . VAL A 1 82 ? 0.138 -2.610 -7.192 1.00 97.25 82 VAL A N 1
ATOM 560 C CA . VAL A 1 82 ? 0.141 -1.714 -8.363 1.00 97.25 82 VAL A CA 1
ATOM 561 C C . VAL A 1 82 ? 1.560 -1.224 -8.648 1.00 97.25 82 VAL A C 1
ATOM 563 O O . VAL A 1 82 ? 1.951 -1.215 -9.817 1.00 97.25 82 VAL A O 1
ATOM 566 N N . GLY A 1 83 ? 2.344 -0.900 -7.616 1.00 97.56 83 GLY A N 1
ATOM 567 C CA . GLY A 1 83 ? 3.764 -0.562 -7.746 1.00 97.56 83 GLY A CA 1
ATOM 568 C C . GLY A 1 83 ? 4.556 -1.644 -8.482 1.00 97.56 83 GLY A C 1
ATOM 569 O O . GLY A 1 83 ? 5.163 -1.367 -9.519 1.00 97.56 83 GLY A O 1
ATOM 570 N N . ASP A 1 84 ? 4.403 -2.903 -8.063 1.00 98.06 84 ASP A N 1
ATOM 571 C CA . ASP A 1 84 ? 5.045 -4.054 -8.713 1.00 98.06 84 ASP A CA 1
ATOM 572 C C . ASP A 1 84 ? 4.714 -4.151 -10.211 1.00 98.06 84 ASP A C 1
ATOM 574 O O . ASP A 1 84 ? 5.576 -4.407 -11.063 1.00 98.06 84 ASP A O 1
ATOM 578 N N . LYS A 1 85 ? 3.436 -3.947 -10.559 1.00 97.75 85 LYS A N 1
ATOM 579 C CA . LYS A 1 85 ? 2.969 -3.993 -11.952 1.00 97.75 85 LYS A CA 1
ATOM 580 C C . LYS A 1 85 ? 3.576 -2.863 -12.775 1.00 97.75 85 LYS A C 1
ATOM 582 O O . LYS A 1 85 ? 3.936 -3.094 -13.932 1.00 97.75 85 LYS A O 1
ATOM 587 N N . LEU A 1 86 ? 3.703 -1.667 -12.206 1.00 97.38 86 LEU A N 1
ATOM 588 C CA . LEU A 1 86 ? 4.305 -0.514 -12.872 1.00 97.38 86 LEU A CA 1
ATOM 589 C C . LEU A 1 86 ? 5.801 -0.739 -13.124 1.00 97.38 86 LEU A C 1
ATOM 591 O O . LEU A 1 86 ? 6.233 -0.609 -14.269 1.00 97.38 86 LEU A O 1
ATOM 595 N N . THR A 1 87 ? 6.560 -1.207 -12.128 1.00 97.44 87 THR A N 1
ATOM 596 C CA . THR A 1 87 ? 7.982 -1.564 -12.293 1.00 97.44 87 THR A CA 1
ATOM 597 C C . THR A 1 87 ? 8.176 -2.654 -13.348 1.00 97.44 87 THR A C 1
ATOM 599 O O . THR A 1 87 ? 9.031 -2.543 -14.232 1.00 97.44 87 THR A O 1
ATOM 602 N N . LYS A 1 88 ? 7.338 -3.700 -13.332 1.00 97.25 88 LYS A N 1
ATOM 603 C CA . LYS A 1 88 ? 7.370 -4.752 -14.361 1.00 97.25 88 LYS A CA 1
ATOM 604 C C . LYS A 1 88 ? 7.071 -4.201 -15.757 1.00 97.25 88 LYS A C 1
ATOM 606 O O . LYS A 1 88 ? 7.678 -4.631 -16.743 1.00 97.25 88 LYS A O 1
ATOM 611 N N . THR A 1 89 ? 6.142 -3.256 -15.853 1.00 94.62 89 THR A N 1
ATOM 612 C CA . THR A 1 89 ? 5.781 -2.611 -17.119 1.00 94.62 89 THR A CA 1
ATOM 613 C C . THR A 1 89 ? 6.939 -1.753 -17.635 1.00 94.62 89 THR A C 1
ATOM 615 O O . THR A 1 89 ? 7.319 -1.897 -18.796 1.00 94.62 89 THR A O 1
ATOM 618 N N . ALA A 1 90 ? 7.582 -0.961 -16.772 1.00 94.75 90 ALA A N 1
ATOM 619 C CA . ALA A 1 90 ? 8.769 -0.171 -17.109 1.00 94.75 90 ALA A CA 1
ATOM 620 C C . ALA A 1 90 ? 9.913 -1.052 -17.644 1.00 94.75 90 ALA A C 1
ATOM 622 O O . ALA A 1 90 ? 10.501 -0.763 -18.689 1.00 94.75 90 ALA A O 1
ATOM 623 N N . ALA A 1 91 ? 10.187 -2.178 -16.977 1.00 94.56 91 ALA A N 1
ATOM 624 C CA . ALA A 1 91 ? 11.173 -3.157 -17.434 1.00 94.56 91 ALA A CA 1
ATOM 625 C C . ALA A 1 91 ? 10.812 -3.759 -18.806 1.00 94.56 91 ALA A C 1
ATOM 627 O O . ALA A 1 91 ? 11.682 -3.938 -19.659 1.00 94.56 91 ALA A O 1
ATOM 628 N N . SER A 1 92 ? 9.526 -4.027 -19.047 1.00 93.25 92 SER A N 1
ATOM 629 C CA . SER A 1 92 ? 9.045 -4.572 -20.323 1.00 93.25 92 SER A CA 1
ATOM 630 C C . SER A 1 92 ? 9.237 -3.588 -21.482 1.00 93.25 92 SER A C 1
ATOM 632 O O . SER A 1 92 ? 9.662 -4.006 -22.562 1.00 93.25 92 SER A O 1
ATOM 634 N N . TYR A 1 93 ? 9.004 -2.288 -21.258 1.00 91.31 93 TYR A N 1
ATOM 635 C CA . TYR A 1 93 ? 9.286 -1.245 -22.250 1.00 91.31 93 TYR A CA 1
ATOM 636 C C . TYR A 1 93 ? 10.777 -1.182 -22.599 1.00 91.31 93 TYR A C 1
ATOM 638 O O . TYR A 1 93 ? 11.124 -1.260 -23.775 1.00 91.31 93 TYR A O 1
ATOM 646 N N . ARG A 1 94 ? 11.667 -1.139 -21.597 1.00 90.56 94 ARG A N 1
ATOM 647 C CA . ARG A 1 94 ? 13.130 -1.107 -21.814 1.00 90.56 94 ARG A CA 1
ATOM 648 C C . ARG A 1 94 ? 13.642 -2.325 -22.584 1.00 90.56 94 ARG A C 1
ATOM 650 O O . ARG A 1 94 ? 14.450 -2.188 -23.501 1.00 90.56 94 ARG A O 1
ATOM 657 N N . ASN A 1 95 ? 13.155 -3.514 -22.227 1.00 90.06 95 ASN A N 1
ATOM 658 C CA . ASN A 1 95 ? 13.523 -4.754 -22.909 1.00 90.06 95 ASN A CA 1
ATOM 659 C C . ASN A 1 95 ? 13.043 -4.761 -24.362 1.00 90.06 95 ASN A C 1
ATOM 661 O O . ASN A 1 95 ? 13.786 -5.163 -25.252 1.00 90.06 95 ASN A O 1
ATOM 665 N N . THR A 1 96 ? 11.814 -4.304 -24.607 1.00 88.25 96 THR A N 1
ATOM 666 C CA . THR A 1 96 ? 11.258 -4.222 -25.964 1.00 88.25 96 THR A CA 1
ATOM 667 C C . THR A 1 96 ? 12.055 -3.244 -26.822 1.00 88.25 96 THR A C 1
ATOM 669 O O . THR A 1 96 ? 12.402 -3.584 -27.950 1.00 88.25 96 THR A O 1
ATOM 672 N N . ASP A 1 97 ? 12.408 -2.080 -26.274 1.00 84.56 97 ASP A N 1
ATOM 673 C CA . ASP A 1 97 ? 13.207 -1.064 -26.966 1.00 84.56 97 ASP A CA 1
ATOM 674 C C . ASP A 1 97 ? 14.618 -1.574 -27.302 1.00 84.56 97 ASP A C 1
ATOM 676 O O . ASP A 1 97 ? 15.055 -1.523 -28.451 1.00 84.56 97 ASP A O 1
ATOM 680 N N . THR A 1 98 ? 15.288 -2.210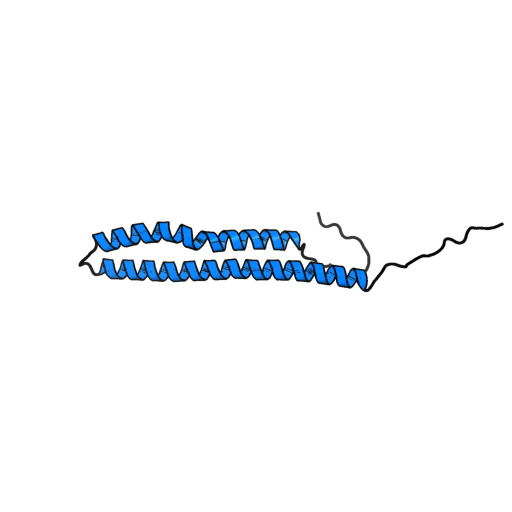 -26.335 1.00 85.81 98 THR A N 1
ATOM 681 C CA . THR A 1 98 ? 16.607 -2.835 -26.543 1.00 85.81 98 THR A CA 1
ATOM 682 C C . THR A 1 98 ? 16.553 -3.930 -27.611 1.00 85.81 98 THR A C 1
ATOM 684 O O . THR A 1 98 ? 17.421 -4.008 -28.481 1.00 85.81 98 THR A O 1
ATOM 687 N N . ASN A 1 99 ? 15.522 -4.779 -27.579 1.00 86.44 99 ASN A N 1
ATOM 688 C CA . ASN A 1 99 ? 15.342 -5.840 -28.567 1.00 86.44 99 ASN A CA 1
ATOM 689 C C . ASN A 1 99 ? 15.075 -5.275 -29.967 1.00 86.44 99 ASN A C 1
ATOM 691 O O . ASN A 1 99 ? 15.617 -5.796 -30.938 1.00 86.44 99 ASN A O 1
ATOM 695 N N . ALA A 1 100 ? 14.281 -4.207 -30.079 1.00 83.50 100 ALA A N 1
ATOM 696 C CA . ALA A 1 100 ? 14.028 -3.533 -31.347 1.00 83.50 100 ALA A CA 1
ATOM 697 C C . ALA A 1 100 ? 15.309 -2.896 -31.911 1.00 83.50 100 ALA A C 1
ATOM 699 O O . ALA A 1 100 ? 15.621 -3.101 -33.084 1.00 83.50 100 ALA A O 1
ATOM 700 N N . ALA A 1 101 ? 16.092 -2.210 -31.074 1.00 81.31 101 ALA A N 1
ATOM 701 C CA . ALA A 1 101 ? 17.380 -1.636 -31.465 1.00 81.31 101 ALA A CA 1
ATOM 702 C C . ALA A 1 101 ? 18.368 -2.708 -31.963 1.00 81.31 101 ALA A C 1
ATOM 704 O O . ALA A 1 101 ? 19.050 -2.511 -32.967 1.00 81.31 101 ALA A O 1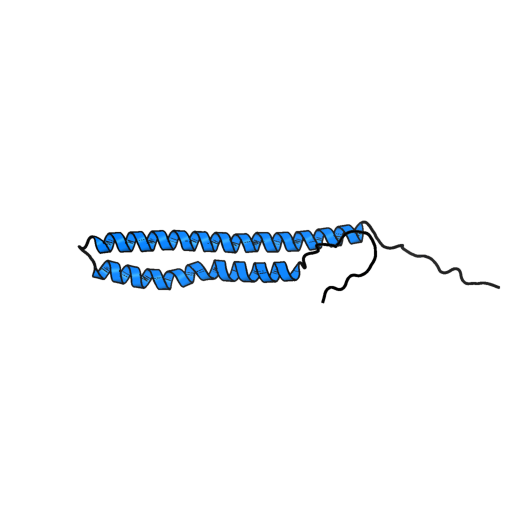
ATOM 705 N N . ASN A 1 102 ? 18.403 -3.871 -31.305 1.00 81.38 102 ASN A N 1
ATOM 706 C CA . ASN A 1 102 ? 19.251 -4.997 -31.705 1.00 81.38 102 ASN A CA 1
ATOM 707 C C . ASN A 1 102 ? 18.745 -5.736 -32.955 1.00 81.38 102 ASN A C 1
ATOM 709 O O . ASN A 1 102 ? 19.551 -6.305 -33.687 1.00 81.38 102 ASN A O 1
ATOM 713 N N . ALA A 1 103 ? 17.431 -5.769 -33.192 1.00 81.62 103 ALA A N 1
ATOM 714 C CA . ALA A 1 103 ? 16.830 -6.401 -34.369 1.00 81.62 103 ALA A CA 1
ATOM 715 C C . ALA A 1 103 ? 16.997 -5.555 -35.640 1.00 81.62 103 ALA A C 1
ATOM 717 O O . ALA A 1 103 ? 17.033 -6.098 -36.744 1.00 81.62 103 ALA A O 1
ATOM 718 N N . PHE A 1 104 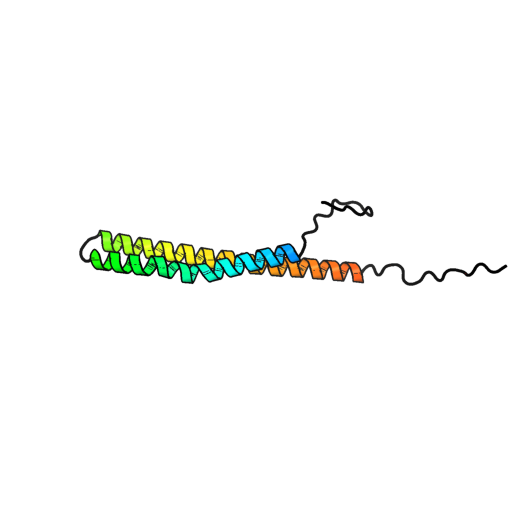? 17.136 -4.238 -35.480 1.00 75.88 104 PHE A N 1
ATOM 719 C CA . PHE A 1 104 ? 17.384 -3.292 -36.562 1.00 75.88 104 PHE A CA 1
ATOM 720 C C . PHE A 1 104 ? 18.672 -2.504 -36.305 1.00 75.88 104 PHE A C 1
ATOM 722 O O . PHE A 1 104 ? 18.615 -1.287 -36.108 1.00 75.88 104 PHE A O 1
ATOM 729 N N . PRO A 1 105 ? 19.849 -3.162 -36.328 1.00 66.31 105 PRO A N 1
ATOM 730 C CA . PRO A 1 105 ? 21.100 -2.429 -36.329 1.00 66.31 105 PRO A CA 1
ATOM 731 C C . PRO A 1 105 ? 21.084 -1.555 -37.586 1.00 66.31 105 PRO A C 1
ATOM 733 O O . PRO A 1 105 ? 21.001 -2.065 -38.706 1.00 66.31 105 PRO A O 1
ATOM 736 N N . GLY A 1 106 ? 21.071 -0.232 -37.402 1.00 60.84 106 GLY A N 1
ATOM 737 C CA . GLY A 1 106 ? 21.136 0.727 -38.505 1.00 60.84 106 GLY A CA 1
ATOM 738 C C . GLY A 1 106 ? 22.277 0.369 -39.465 1.00 60.84 106 GLY A C 1
ATOM 739 O O . GLY A 1 106 ? 23.223 -0.304 -39.049 1.00 60.84 106 GLY A O 1
ATOM 740 N N . PRO A 1 107 ? 22.201 0.768 -40.748 1.00 57.06 107 PRO A N 1
ATOM 741 C CA . PRO A 1 107 ? 23.089 0.256 -41.785 1.00 57.06 107 PRO A CA 1
ATOM 742 C C . PRO A 1 107 ? 24.555 0.383 -41.363 1.00 57.06 107 PRO A C 1
ATOM 744 O O . PRO A 1 107 ? 25.111 1.479 -41.271 1.00 57.06 107 PRO A O 1
ATOM 747 N N . ALA A 1 108 ? 25.169 -0.765 -41.080 1.00 59.53 108 ALA A N 1
ATOM 748 C CA . ALA A 1 108 ? 26.581 -0.868 -40.783 1.00 59.53 108 ALA A CA 1
ATOM 749 C C . ALA A 1 108 ? 27.359 -0.539 -42.062 1.00 59.53 108 ALA A C 1
ATOM 751 O O . ALA A 1 108 ? 27.361 -1.322 -43.006 1.00 59.53 108 ALA A O 1
ATOM 752 N N . GLY A 1 109 ? 28.004 0.628 -42.087 1.00 52.44 109 GLY A N 1
ATOM 753 C CA . GLY A 1 109 ? 29.052 0.963 -43.047 1.00 52.44 109 GLY A CA 1
ATOM 754 C C . GLY A 1 109 ? 28.603 1.084 -44.505 1.00 52.44 109 GLY A C 1
ATOM 755 O O . GLY A 1 109 ? 28.718 0.143 -45.282 1.00 52.44 109 GLY A O 1
ATOM 756 N N . ALA A 1 110 ? 28.244 2.294 -44.929 1.00 44.38 110 ALA A N 1
ATOM 757 C CA . ALA A 1 110 ? 28.501 2.691 -46.310 1.00 44.38 110 ALA A CA 1
ATOM 758 C C . ALA A 1 110 ? 29.908 3.318 -46.354 1.00 44.38 110 ALA A C 1
ATOM 760 O O . ALA A 1 110 ? 30.072 4.435 -45.856 1.00 44.38 110 ALA A O 1
ATOM 761 N N . PRO A 1 111 ? 30.945 2.641 -46.886 1.00 48.56 111 PRO A N 1
ATOM 762 C CA . PRO A 1 111 ? 32.187 3.323 -47.216 1.00 48.56 111 PRO A CA 1
ATOM 763 C C . PRO A 1 111 ? 31.867 4.373 -48.280 1.00 48.56 111 PRO A C 1
ATOM 765 O O . PRO A 1 111 ? 31.367 4.052 -49.356 1.00 48.56 111 PRO A O 1
ATOM 768 N N . TYR A 1 112 ? 32.119 5.639 -47.961 1.00 51.25 112 TYR A N 1
ATOM 769 C CA . TYR A 1 112 ? 32.067 6.731 -48.927 1.00 51.25 112 TYR A CA 1
ATOM 770 C C . TYR A 1 112 ? 33.043 6.388 -50.065 1.00 51.25 112 TYR A C 1
ATOM 772 O O . TYR A 1 112 ? 34.239 6.242 -49.791 1.00 51.25 112 TYR A O 1
ATOM 780 N N . PRO A 1 113 ? 32.594 6.233 -51.325 1.00 49.91 113 PRO A N 1
ATOM 781 C CA . PRO A 1 113 ? 33.525 6.117 -52.432 1.00 49.91 113 PRO A CA 1
ATOM 782 C C . PRO A 1 113 ? 34.249 7.459 -52.556 1.00 49.91 113 PRO A C 1
ATOM 784 O O . PRO A 1 113 ? 33.630 8.486 -52.834 1.00 49.91 113 PRO A O 1
ATOM 787 N N . SER A 1 114 ? 35.560 7.468 -52.303 1.00 57.75 114 SER A N 1
ATOM 788 C CA . SER A 1 114 ? 36.400 8.620 -52.615 1.00 57.75 114 SER A CA 1
ATOM 789 C C . SER A 1 114 ? 36.261 8.900 -54.108 1.00 57.75 114 SER A C 1
ATOM 791 O O . SER A 1 114 ? 36.607 8.045 -54.927 1.00 57.75 114 SER A O 1
ATOM 793 N N . ALA A 1 115 ? 35.736 10.071 -54.458 1.00 45.44 115 ALA A N 1
ATOM 794 C CA . ALA A 1 115 ? 35.719 10.549 -55.830 1.00 45.44 115 ALA A CA 1
ATOM 795 C C . ALA A 1 115 ? 37.170 10.716 -56.305 1.00 45.44 115 ALA A C 1
ATOM 797 O O . ALA A 1 115 ? 37.829 11.704 -55.992 1.00 45.44 115 ALA A O 1
ATOM 798 N N . GLY A 1 116 ? 37.681 9.700 -56.995 1.00 53.41 116 GLY A N 1
ATOM 799 C CA . GLY A 1 116 ? 38.904 9.773 -57.776 1.00 53.41 116 GLY A CA 1
ATOM 800 C C . GLY A 1 116 ? 38.551 10.105 -59.219 1.00 53.41 116 GLY A C 1
ATOM 801 O O . GLY A 1 116 ? 37.941 9.278 -59.897 1.00 53.41 116 GLY A O 1
ATOM 802 N N . ASN A 1 117 ? 38.884 11.326 -59.635 1.00 45.38 117 ASN A N 1
ATOM 803 C CA . ASN A 1 117 ? 39.640 11.677 -60.845 1.00 45.38 117 ASN A CA 1
ATOM 804 C C . ASN A 1 117 ? 39.825 13.195 -60.892 1.00 45.38 117 ASN A C 1
ATOM 806 O O . ASN A 1 117 ? 38.800 13.909 -60.829 1.00 45.38 117 ASN A O 1
#